Protein AF-A0A8X6HQD6-F1 (afdb_monomer)

Secondary structure (DSSP, 8-state):
------S-B-GGGGGSHHHHHHHHHHHHHHT---S----HHHHHHHHHHHHHHHIIIII-B-------TTS-HHHHHHHHHHHHHHHHHHHHHHHTT--

Structure (mmCIF, N/CA/C/O backbone):
data_AF-A0A8X6HQD6-F1
#
_entr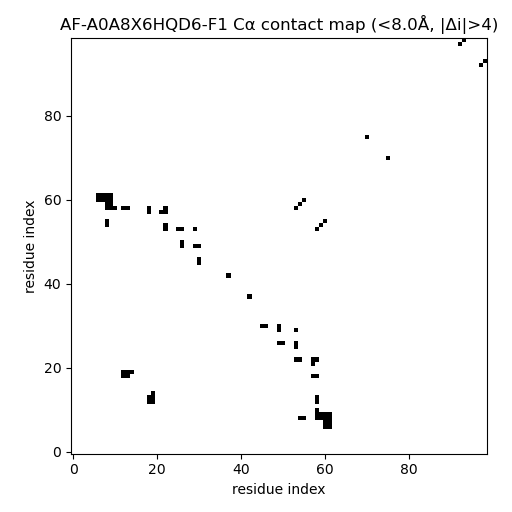y.id   AF-A0A8X6HQD6-F1
#
loop_
_atom_site.group_PDB
_ato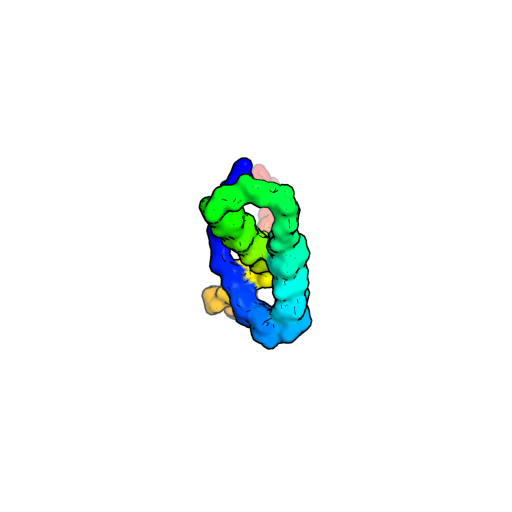m_site.id
_atom_site.type_symbol
_atom_site.label_atom_id
_atom_site.label_alt_id
_atom_site.label_comp_id
_atom_site.label_asym_id
_atom_site.label_entity_id
_atom_site.label_seq_id
_atom_site.pdbx_PDB_ins_code
_atom_site.Cartn_x
_atom_site.Cartn_y
_atom_site.Cartn_z
_atom_site.occupancy
_atom_site.B_iso_or_equiv
_atom_site.auth_seq_id
_atom_site.auth_comp_id
_atom_site.auth_asym_id
_atom_site.auth_atom_id
_atom_site.pdbx_PDB_model_num
ATOM 1 N N . MET A 1 1 ? 6.886 12.507 15.237 1.00 32.22 1 MET A N 1
ATOM 2 C CA . MET A 1 1 ? 7.027 12.953 13.830 1.00 32.22 1 MET A CA 1
ATOM 3 C C . MET A 1 1 ? 6.044 12.159 12.967 1.00 32.22 1 MET A C 1
ATOM 5 O O . MET A 1 1 ? 6.317 11.010 12.654 1.00 32.22 1 MET A O 1
ATOM 9 N N . GLN A 1 2 ? 4.868 12.706 12.646 1.00 35.62 2 GLN A N 1
ATOM 10 C CA . GLN A 1 2 ? 3.929 12.040 11.732 1.00 35.62 2 GLN A CA 1
ATOM 11 C C . GLN A 1 2 ? 4.317 12.425 10.302 1.00 35.62 2 GLN A C 1
ATOM 13 O O . GLN A 1 2 ? 4.193 13.587 9.914 1.00 35.62 2 GLN A O 1
ATOM 18 N N . LYS A 1 3 ? 4.861 11.479 9.532 1.00 42.78 3 LYS A N 1
ATOM 19 C CA . LYS A 1 3 ? 5.174 11.703 8.116 1.00 42.78 3 LYS A CA 1
ATOM 20 C C . LYS A 1 3 ? 3.853 11.954 7.375 1.00 42.78 3 LYS A C 1
ATOM 22 O O . LYS A 1 3 ? 3.039 11.048 7.233 1.00 42.78 3 LYS A O 1
ATOM 27 N N . LYS A 1 4 ? 3.616 13.188 6.917 1.00 42.38 4 LYS A N 1
ATOM 28 C CA . LYS A 1 4 ? 2.538 13.481 5.960 1.00 42.38 4 LYS A CA 1
ATOM 29 C C . LYS A 1 4 ? 2.934 12.881 4.615 1.00 42.38 4 LYS A C 1
ATOM 31 O O . LYS A 1 4 ? 3.873 13.344 3.973 1.00 42.38 4 LYS A O 1
ATOM 36 N N . PHE A 1 5 ? 2.234 11.834 4.201 1.00 49.31 5 PHE A N 1
ATOM 37 C CA . PHE A 1 5 ? 2.533 11.116 2.972 1.00 49.31 5 PHE A CA 1
ATOM 38 C C . PHE A 1 5 ? 1.646 11.623 1.828 1.00 49.31 5 PHE A C 1
ATOM 40 O O . PHE A 1 5 ? 0.436 11.446 1.843 1.00 49.31 5 PHE A O 1
ATOM 47 N N . LYS A 1 6 ? 2.265 12.246 0.818 1.00 48.34 6 LYS A N 1
ATOM 48 C CA . LYS A 1 6 ? 1.619 12.701 -0.426 1.00 48.34 6 LYS A CA 1
ATOM 49 C C . LYS A 1 6 ? 1.461 11.502 -1.381 1.00 48.34 6 LYS A C 1
ATOM 51 O O . LYS A 1 6 ? 2.461 10.842 -1.672 1.00 48.34 6 LYS A O 1
ATOM 56 N N . GLY A 1 7 ? 0.236 11.168 -1.789 1.00 65.00 7 GLY A N 1
ATOM 57 C CA . GLY A 1 7 ? -0.097 10.105 -2.758 1.00 65.00 7 GLY A CA 1
ATOM 58 C C . GLY A 1 7 ? -1.319 9.277 -2.341 1.00 65.00 7 GLY A C 1
ATOM 59 O O . GLY A 1 7 ? -1.419 8.907 -1.173 1.00 65.00 7 GLY A O 1
ATOM 60 N N . GLU A 1 8 ? -2.230 9.022 -3.283 1.00 79.75 8 GLU A N 1
ATOM 61 C CA . GLU A 1 8 ? -3.474 8.267 -3.062 1.00 79.75 8 GLU A CA 1
ATOM 62 C C . GLU A 1 8 ? -3.201 6.770 -2.854 1.00 79.75 8 GLU A C 1
ATOM 64 O O . GLU A 1 8 ? -2.300 6.196 -3.475 1.00 79.75 8 GLU A O 1
ATOM 69 N N . ILE A 1 9 ? -3.962 6.153 -1.946 1.00 85.81 9 ILE A N 1
ATOM 70 C CA . ILE A 1 9 ? -3.912 4.710 -1.686 1.00 85.81 9 ILE A CA 1
ATOM 71 C C . ILE A 1 9 ? -4.608 3.971 -2.825 1.00 85.81 9 ILE A C 1
ATOM 73 O O . ILE A 1 9 ? -5.687 4.366 -3.260 1.00 85.81 9 ILE A O 1
ATOM 77 N N . ASP A 1 10 ? -3.981 2.895 -3.295 1.00 87.31 10 ASP A N 1
ATOM 78 C CA . ASP A 1 10 ? -4.471 2.108 -4.425 1.00 87.31 10 ASP A CA 1
ATOM 79 C C . ASP A 1 10 ? -5.556 1.111 -3.994 1.00 87.31 10 ASP A C 1
ATOM 81 O O . ASP A 1 10 ? -5.332 -0.098 -3.895 1.00 87.31 10 ASP A O 1
ATOM 85 N N . CYS A 1 11 ? -6.747 1.629 -3.696 1.00 87.44 11 CYS A N 1
ATOM 86 C CA . CYS A 1 11 ? -7.879 0.819 -3.249 1.00 87.44 11 CYS A CA 1
ATOM 87 C C . CYS A 1 11 ? -8.286 -0.270 -4.258 1.00 87.44 11 CYS A C 1
ATOM 89 O O . CYS A 1 11 ? -8.937 -1.234 -3.856 1.00 87.44 11 CYS A O 1
ATOM 91 N N . ASP A 1 12 ? -7.880 -0.182 -5.530 1.00 88.31 12 ASP A N 1
ATOM 92 C CA . ASP A 1 12 ? -8.158 -1.228 -6.517 1.00 88.31 12 ASP A CA 1
ATOM 93 C C . ASP A 1 12 ? -7.503 -2.563 -6.154 1.00 88.31 12 ASP A C 1
ATOM 95 O O . ASP A 1 12 ? -8.060 -3.621 -6.457 1.00 88.31 12 ASP A O 1
ATOM 99 N N . LYS A 1 13 ? -6.389 -2.553 -5.415 1.00 88.19 13 LYS A N 1
ATOM 100 C CA . LYS A 1 13 ? -5.760 -3.789 -4.925 1.00 88.19 13 LYS A CA 1
ATOM 101 C C . LYS A 1 13 ? -6.644 -4.570 -3.952 1.00 88.19 13 LYS A C 1
ATOM 103 O O . LYS A 1 13 ? -6.483 -5.783 -3.847 1.00 88.19 13 LYS A O 1
ATOM 108 N N . LEU A 1 14 ? -7.615 -3.926 -3.295 1.00 91.44 14 LEU A N 1
ATOM 109 C CA . LEU A 1 14 ? -8.586 -4.607 -2.428 1.00 91.44 14 LEU A CA 1
ATOM 110 C C . LEU A 1 14 ? -9.593 -5.469 -3.201 1.00 91.44 14 LEU A C 1
ATOM 112 O O . LEU A 1 14 ? -10.299 -6.266 -2.585 1.00 91.44 14 LEU A O 1
ATOM 116 N N . LYS A 1 15 ? -9.648 -5.358 -4.535 1.00 91.88 15 LYS A N 1
ATOM 117 C CA . LYS A 1 15 ? -10.387 -6.302 -5.390 1.00 91.88 15 LYS A CA 1
ATOM 118 C C . LYS A 1 15 ? -9.774 -7.707 -5.350 1.00 91.88 15 LYS A C 1
ATOM 120 O O . LYS A 1 15 ? -10.452 -8.674 -5.677 1.00 91.88 15 LYS A O 1
ATOM 125 N N . ASN A 1 16 ? -8.504 -7.830 -4.958 1.00 92.25 16 ASN A N 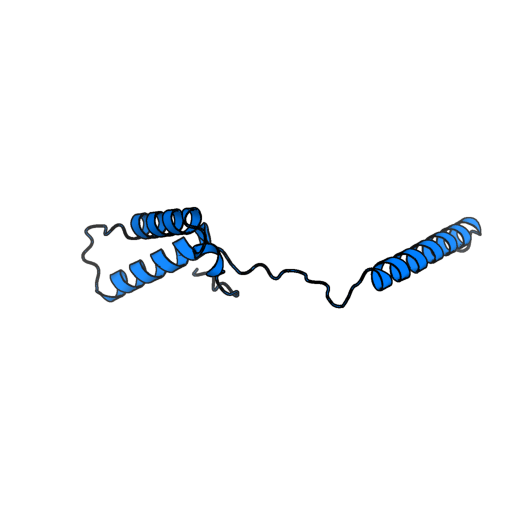1
ATOM 126 C CA . ASN A 1 16 ? -7.865 -9.116 -4.718 1.00 92.25 16 ASN A CA 1
ATOM 127 C C . ASN A 1 16 ? -8.182 -9.604 -3.298 1.00 92.25 16 ASN A C 1
ATOM 129 O O . ASN A 1 16 ? -7.737 -9.011 -2.313 1.00 92.25 16 ASN A O 1
ATOM 133 N N . ASP A 1 17 ? -8.889 -10.729 -3.200 1.00 93.38 17 ASP A N 1
ATOM 134 C CA . ASP A 1 17 ? -9.313 -11.295 -1.918 1.00 93.38 17 ASP A CA 1
ATOM 135 C C . ASP A 1 17 ? -8.153 -11.598 -0.963 1.00 93.38 17 ASP A C 1
ATOM 137 O O . ASP A 1 17 ? -8.296 -11.411 0.242 1.00 93.38 17 ASP A O 1
ATOM 141 N N . LYS A 1 18 ? -6.975 -11.996 -1.462 1.00 93.56 18 LYS A N 1
ATOM 142 C CA . LYS A 1 18 ? -5.813 -12.242 -0.590 1.00 93.56 18 LYS A CA 1
ATOM 143 C C . LYS A 1 18 ? -5.345 -10.956 0.089 1.00 93.56 18 LYS A C 1
ATOM 145 O O . LYS A 1 18 ? -5.155 -10.941 1.302 1.00 93.56 18 LYS A O 1
ATOM 150 N N . ILE A 1 19 ? -5.227 -9.875 -0.685 1.00 91.56 19 ILE A N 1
ATOM 151 C CA . ILE A 1 19 ? -4.807 -8.553 -0.194 1.00 91.56 19 ILE A CA 1
ATOM 152 C C . ILE A 1 19 ? -5.852 -7.999 0.778 1.00 91.56 19 ILE A C 1
ATOM 154 O O . ILE A 1 19 ? -5.510 -7.441 1.818 1.00 91.56 19 ILE A O 1
ATOM 158 N N . LYS A 1 20 ? -7.138 -8.200 0.478 1.00 94.25 20 LYS A N 1
ATOM 159 C CA . LYS A 1 20 ? -8.242 -7.810 1.357 1.00 94.25 20 LYS A CA 1
ATOM 160 C C . LYS A 1 20 ? -8.173 -8.512 2.715 1.00 94.25 20 LYS A C 1
ATOM 162 O O . LYS A 1 20 ? -8.282 -7.846 3.742 1.00 94.25 20 LYS A O 1
ATOM 167 N N . GLN A 1 21 ? -7.982 -9.831 2.727 1.00 95.06 21 GLN A N 1
ATOM 168 C CA . GLN A 1 21 ? -7.874 -10.612 3.965 1.00 95.06 21 GLN A CA 1
ATOM 169 C C . GLN A 1 21 ? -6.644 -10.204 4.784 1.00 95.06 21 GLN A C 1
ATOM 171 O O . GLN A 1 21 ? -6.728 -10.039 6.000 1.00 95.06 21 GLN A O 1
ATOM 176 N N . GLU A 1 22 ? -5.511 -9.974 4.119 1.00 94.12 22 GLU A N 1
ATOM 177 C CA . GLU A 1 22 ? -4.295 -9.486 4.769 1.00 94.12 22 GLU A CA 1
ATOM 178 C C . GLU A 1 22 ? -4.490 -8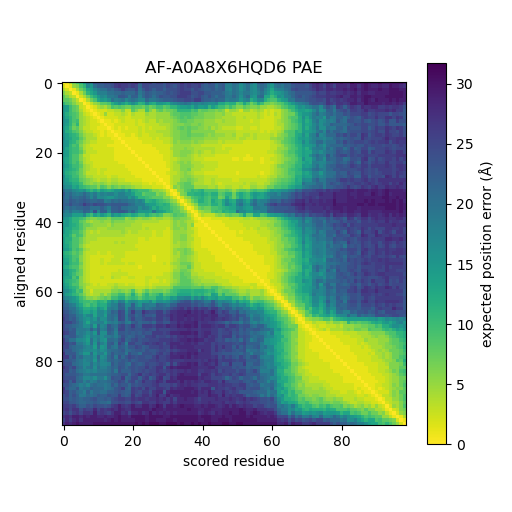.094 5.384 1.00 94.12 22 GLU A C 1
ATOM 180 O O . GLU A 1 22 ? -4.066 -7.851 6.515 1.00 94.12 22 GLU A O 1
ATOM 185 N N . TYR A 1 23 ? -5.179 -7.196 4.676 1.00 93.88 23 TYR A N 1
ATOM 186 C CA . TYR A 1 23 ? -5.500 -5.860 5.166 1.00 93.88 23 TYR A CA 1
ATOM 187 C C . TYR A 1 23 ? -6.383 -5.915 6.417 1.00 93.88 23 TYR A C 1
ATOM 189 O O . TYR A 1 23 ? -6.043 -5.285 7.417 1.00 93.88 23 TYR A O 1
ATOM 197 N N . ILE A 1 24 ? -7.465 -6.702 6.389 1.00 93.38 24 ILE A N 1
ATOM 198 C CA . ILE A 1 24 ? -8.370 -6.882 7.536 1.00 93.38 24 ILE A CA 1
ATOM 199 C C . ILE A 1 24 ? -7.590 -7.391 8.749 1.00 93.38 24 ILE A C 1
ATOM 201 O O . ILE A 1 24 ? -7.631 -6.765 9.807 1.00 93.38 24 ILE A O 1
ATOM 205 N N . LYS A 1 25 ? -6.796 -8.452 8.570 1.00 93.50 25 LYS A N 1
ATOM 206 C CA . LYS A 1 25 ? -5.975 -9.024 9.642 1.00 93.50 25 LYS A CA 1
ATOM 207 C C . LYS A 1 25 ? -5.003 -7.999 10.233 1.00 93.50 25 LYS A C 1
ATOM 209 O O . LYS A 1 25 ? -4.791 -7.966 11.442 1.00 93.50 25 LYS A O 1
ATOM 214 N N . ASN A 1 26 ? -4.404 -7.150 9.397 1.00 92.06 26 ASN A N 1
ATOM 215 C CA . ASN A 1 26 ? -3.515 -6.090 9.871 1.00 92.06 26 ASN A CA 1
ATOM 216 C C . ASN A 1 26 ? -4.265 -5.021 10.675 1.00 92.06 26 ASN A C 1
ATOM 218 O O . ASN A 1 26 ? -3.781 -4.602 11.724 1.00 92.06 26 ASN A O 1
ATOM 222 N N . VAL A 1 27 ? -5.451 -4.607 10.218 1.00 92.88 27 VAL A N 1
ATOM 223 C CA . VAL A 1 27 ? -6.300 -3.663 10.959 1.00 92.88 27 VAL A CA 1
ATOM 224 C C . VAL A 1 27 ? -6.672 -4.236 12.326 1.00 92.88 27 VAL A C 1
ATOM 226 O O . VAL A 1 27 ? -6.513 -3.539 13.326 1.00 92.88 27 VAL A O 1
ATOM 229 N N . GLU A 1 28 ? -7.098 -5.497 12.386 1.00 90.81 28 GLU A N 1
ATOM 230 C CA . GLU A 1 28 ? -7.450 -6.188 13.634 1.00 90.81 28 GLU A CA 1
ATOM 231 C C . GLU A 1 28 ? -6.264 -6.268 14.602 1.00 90.81 28 GLU A C 1
ATOM 233 O O . GLU A 1 28 ? -6.401 -5.918 15.773 1.00 90.81 28 GLU A O 1
ATOM 238 N N . ASN A 1 29 ? -5.075 -6.629 14.108 1.00 87.50 29 ASN A N 1
ATOM 239 C CA . ASN A 1 29 ? -3.858 -6.664 14.922 1.00 87.50 29 ASN A CA 1
ATOM 240 C C . ASN A 1 29 ? -3.491 -5.283 15.487 1.00 87.50 29 ASN A C 1
ATOM 242 O O . ASN A 1 29 ? -3.025 -5.174 16.621 1.00 87.50 29 ASN A O 1
ATOM 246 N N . CYS A 1 30 ? -3.683 -4.220 14.701 1.00 83.75 30 CYS A N 1
ATOM 247 C CA . CYS A 1 30 ? -3.420 -2.852 15.140 1.00 83.75 30 CYS A CA 1
ATOM 248 C C . CYS A 1 30 ? -4.509 -2.299 16.070 1.00 83.75 30 CYS A C 1
ATOM 250 O O . CYS A 1 30 ? -4.258 -1.335 16.788 1.00 83.75 30 CYS A O 1
ATOM 252 N N . LEU A 1 31 ? -5.715 -2.868 16.057 1.00 85.81 31 LEU A N 1
ATOM 253 C CA . LEU A 1 31 ? -6.847 -2.434 16.878 1.00 85.81 31 LEU A CA 1
ATOM 254 C C . LEU A 1 31 ? -6.829 -2.993 18.303 1.00 85.81 31 LEU A C 1
ATOM 256 O O . LEU A 1 31 ? -7.827 -2.837 18.998 1.00 85.81 31 LEU A O 1
ATOM 260 N N . ASN A 1 32 ? -5.733 -3.610 18.755 1.00 71.69 32 ASN A N 1
ATOM 261 C CA . ASN A 1 32 ? -5.671 -4.223 20.077 1.00 71.69 32 ASN A CA 1
ATOM 262 C C . ASN A 1 32 ? -5.955 -3.181 21.183 1.00 71.69 32 ASN A C 1
ATOM 264 O O . ASN A 1 32 ? -5.114 -2.306 21.417 1.00 71.69 32 ASN A O 1
ATOM 268 N N . PRO A 1 33 ? -7.115 -3.246 21.861 1.00 62.75 33 PRO A N 1
ATOM 269 C CA . PRO A 1 33 ? -7.424 -2.335 22.941 1.00 62.75 33 PRO A CA 1
ATOM 270 C C . PRO A 1 33 ? -6.637 -2.822 24.155 1.00 62.75 33 PRO A C 1
ATOM 272 O O . PRO A 1 33 ? -7.078 -3.698 24.899 1.00 62.75 33 PRO A O 1
ATOM 275 N N . GLY A 1 34 ? -5.435 -2.282 24.348 1.00 60.34 34 GLY A N 1
ATOM 276 C CA . GLY A 1 34 ? -4.828 -2.317 25.672 1.00 60.34 34 GLY A CA 1
ATOM 277 C C . GLY A 1 34 ? -5.852 -1.762 26.663 1.00 60.34 34 GLY A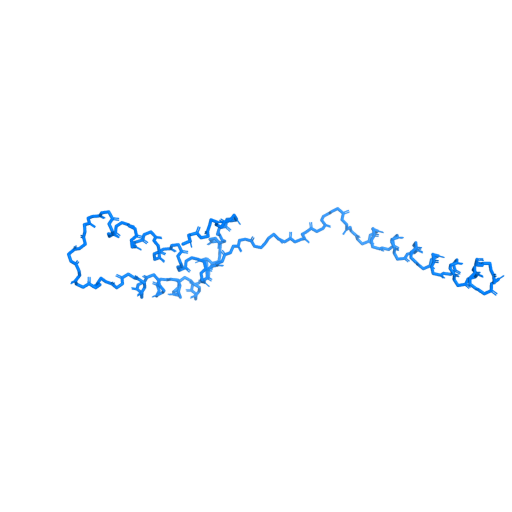 C 1
ATOM 278 O O . GLY A 1 34 ? -6.527 -0.784 26.356 1.00 60.34 34 GLY A O 1
ATOM 279 N N . ASN A 1 35 ? -6.029 -2.419 27.811 1.00 56.50 35 ASN A N 1
ATOM 280 C CA . ASN A 1 35 ? -6.919 -1.970 28.889 1.00 56.50 35 ASN A CA 1
ATOM 281 C C . ASN A 1 35 ? -6.375 -0.683 29.541 1.00 56.50 35 ASN A C 1
ATOM 283 O O . ASN A 1 35 ? -5.980 -0.678 30.704 1.00 56.50 35 ASN A O 1
ATOM 287 N N . SER A 1 36 ? -6.308 0.403 28.783 1.00 60.06 36 SER A N 1
ATOM 288 C CA . SER A 1 36 ? -6.022 1.750 29.250 1.00 60.06 36 SER A CA 1
ATOM 289 C C . SER A 1 36 ? -7.332 2.531 29.273 1.00 60.06 36 SER A C 1
ATOM 291 O O . SER A 1 36 ? -8.150 2.443 28.354 1.00 60.06 36 SER A O 1
ATOM 293 N N . GLU A 1 37 ? -7.543 3.293 30.346 1.00 61.75 37 GLU A N 1
ATOM 294 C CA . GLU A 1 37 ? -8.565 4.338 30.436 1.00 61.75 37 GLU A CA 1
ATOM 295 C C . GLU A 1 37 ? -8.267 5.424 29.390 1.00 61.75 37 GLU A C 1
ATOM 297 O O . GLU A 1 37 ? -7.730 6.488 29.680 1.00 61.75 37 GLU A O 1
ATOM 302 N N . GLU A 1 38 ? -8.550 5.118 28.127 1.00 67.38 38 GLU A N 1
ATOM 303 C CA . GLU A 1 38 ? -8.356 6.030 27.011 1.00 67.38 38 GLU A CA 1
ATOM 304 C C . GLU A 1 38 ? -9.623 6.843 26.784 1.00 67.38 38 GLU A C 1
ATOM 306 O O . GLU A 1 38 ? -10.728 6.304 26.623 1.00 67.38 38 GLU A O 1
ATOM 311 N N . ASN A 1 39 ? -9.444 8.162 26.730 1.00 82.25 39 ASN A N 1
ATOM 312 C CA . ASN A 1 39 ? -10.501 9.082 26.347 1.00 82.25 39 ASN A CA 1
ATOM 313 C C . ASN A 1 39 ? -10.943 8.810 24.900 1.00 82.25 39 ASN A C 1
ATOM 315 O O . ASN A 1 39 ? -10.200 8.266 24.082 1.00 82.25 39 ASN A O 1
ATOM 319 N N . LEU A 1 40 ? -12.173 9.214 24.564 1.00 85.25 40 LEU A N 1
ATOM 320 C CA . LEU A 1 40 ? -12.787 8.974 23.249 1.00 85.25 40 LEU A CA 1
ATOM 321 C C . LEU A 1 40 ? -11.889 9.411 22.075 1.00 85.25 40 LEU A C 1
ATOM 323 O O . LEU A 1 40 ? -11.801 8.721 21.062 1.00 85.25 40 LEU A O 1
ATOM 327 N N . GLU A 1 41 ? -11.193 10.535 22.238 1.00 87.69 41 GLU A N 1
ATOM 328 C CA . GLU A 1 41 ? -10.268 11.081 21.244 1.00 87.69 41 GLU A CA 1
ATOM 329 C C . GLU A 1 41 ? -9.090 10.135 20.952 1.00 87.69 41 GLU A C 1
ATOM 331 O O . GLU A 1 41 ? -8.662 9.999 19.805 1.00 87.69 41 GLU A O 1
ATOM 336 N N . ASP A 1 42 ? -8.579 9.446 21.971 1.00 85.44 42 ASP A N 1
ATOM 337 C CA . ASP A 1 42 ? -7.445 8.534 21.827 1.00 85.44 42 ASP A CA 1
ATOM 338 C C . ASP A 1 42 ? -7.873 7.240 21.133 1.00 85.44 42 ASP A C 1
ATOM 340 O O . ASP A 1 42 ? -7.202 6.794 20.200 1.00 85.44 42 ASP A O 1
ATOM 344 N N . LYS A 1 43 ? -9.079 6.746 21.437 1.00 84.81 43 LYS A N 1
ATOM 345 C CA . LYS A 1 43 ? -9.704 5.641 20.692 1.00 84.81 43 LYS A CA 1
ATOM 346 C C . LYS A 1 43 ? -9.922 5.998 19.224 1.00 84.81 43 LYS A C 1
ATOM 348 O O . LYS A 1 43 ? -9.656 5.188 18.336 1.00 84.81 43 LYS A O 1
ATOM 353 N N . TRP A 1 44 ? -10.367 7.223 18.943 1.00 89.19 44 TRP A N 1
ATOM 354 C CA . TRP A 1 44 ? -10.550 7.685 17.568 1.00 89.19 44 TRP A CA 1
ATOM 355 C C . TRP A 1 44 ? -9.222 7.770 16.809 1.00 89.19 44 TRP A C 1
ATOM 357 O O . TRP A 1 44 ? -9.118 7.319 15.662 1.00 89.19 44 TRP A O 1
ATOM 367 N N . LYS A 1 45 ? -8.175 8.289 17.460 1.00 88.69 45 LYS A N 1
ATOM 368 C CA . LYS A 1 45 ? -6.817 8.305 16.903 1.00 88.69 45 LYS A CA 1
ATOM 369 C C . LYS A 1 45 ? -6.290 6.898 16.665 1.00 88.69 45 LYS A C 1
ATOM 371 O O . LYS A 1 45 ? -5.690 6.677 15.615 1.00 88.69 45 LYS A O 1
ATOM 376 N N . LEU A 1 46 ? -6.520 5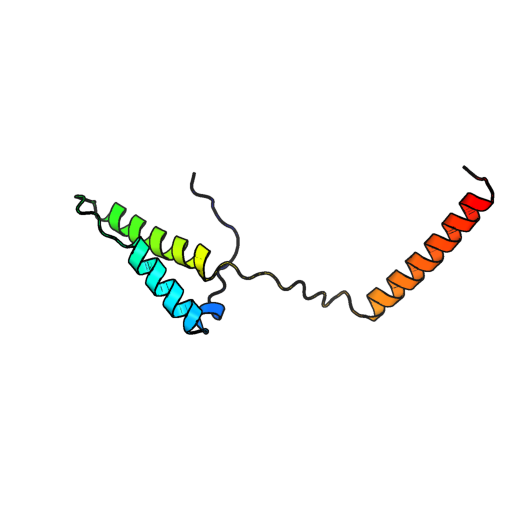.964 17.587 1.00 88.25 46 LEU A N 1
ATOM 377 C CA . LEU A 1 46 ? -6.123 4.568 17.437 1.00 88.25 46 LEU A CA 1
ATOM 378 C C . LEU A 1 46 ? -6.759 3.966 16.183 1.00 88.25 46 LEU A C 1
ATOM 380 O O . LEU A 1 46 ? -6.031 3.529 15.298 1.00 88.25 46 LEU A O 1
ATOM 384 N N . ILE A 1 47 ? -8.087 4.045 16.047 1.00 89.88 47 ILE A N 1
ATOM 385 C CA . ILE A 1 47 ? -8.815 3.519 14.880 1.00 89.88 47 ILE A CA 1
ATOM 386 C C . ILE A 1 47 ? -8.257 4.108 13.583 1.00 89.88 47 ILE A C 1
ATOM 388 O O . ILE A 1 47 ? -7.915 3.378 12.649 1.00 89.88 47 ILE A O 1
ATOM 392 N N . LYS A 1 48 ? -8.119 5.436 13.534 1.00 91.38 48 LYS A N 1
ATOM 393 C CA . LYS A 1 48 ? -7.595 6.132 12.359 1.00 91.38 48 LYS A CA 1
ATOM 394 C C . LYS A 1 48 ? -6.181 5.667 12.013 1.00 91.38 48 LYS A C 1
ATOM 396 O O . LYS A 1 48 ? -5.895 5.394 10.848 1.00 91.38 48 LYS A O 1
ATOM 401 N N . ASN A 1 49 ? -5.303 5.570 13.007 1.00 90.38 49 ASN A N 1
ATOM 402 C CA . ASN A 1 49 ? -3.921 5.150 12.807 1.00 90.38 49 ASN A CA 1
ATOM 403 C C . ASN A 1 49 ? -3.840 3.691 12.355 1.00 90.38 49 ASN A C 1
ATOM 405 O O . ASN A 1 49 ? -3.070 3.400 11.445 1.00 90.38 49 ASN A O 1
ATOM 409 N N . SER A 1 50 ? -4.652 2.801 12.921 1.00 90.88 50 SER A N 1
ATOM 410 C CA . SER A 1 50 ? -4.708 1.387 12.540 1.00 90.88 50 SER A CA 1
ATOM 411 C C . SER A 1 50 ? -5.130 1.215 11.082 1.00 90.88 50 SER A C 1
ATOM 413 O O . SER A 1 50 ? -4.443 0.530 10.325 1.00 90.88 50 SER A O 1
ATOM 415 N N . ILE A 1 51 ? -6.180 1.921 10.648 1.00 92.06 51 ILE A N 1
ATOM 416 C CA . ILE A 1 51 ? -6.637 1.928 9.249 1.00 92.06 51 ILE A CA 1
ATOM 417 C C . ILE A 1 51 ? -5.544 2.474 8.324 1.00 92.06 51 ILE A C 1
ATOM 419 O O . ILE A 1 51 ? -5.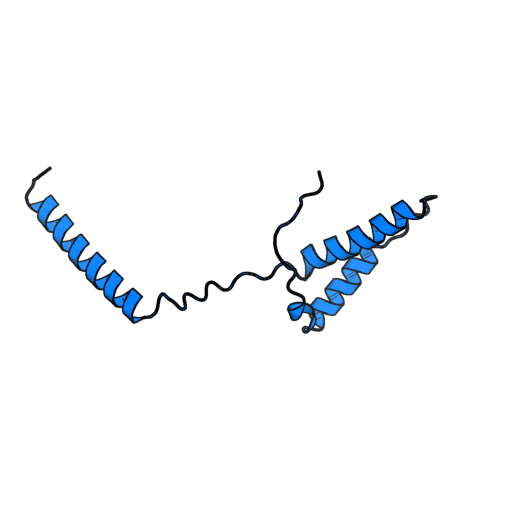174 1.832 7.340 1.00 92.06 51 ILE A O 1
ATOM 423 N N . CYS A 1 52 ? -4.987 3.649 8.638 1.00 90.69 52 CYS A N 1
ATOM 424 C CA . CYS A 1 52 ? -3.966 4.271 7.798 1.00 90.69 52 CYS A CA 1
ATOM 425 C C . CYS A 1 52 ? -2.682 3.431 7.722 1.00 90.69 52 CYS A C 1
ATOM 427 O O . CYS A 1 52 ? -2.091 3.319 6.649 1.00 90.69 52 CYS A O 1
ATOM 429 N N . ASN A 1 53 ? -2.242 2.836 8.830 1.00 89.88 53 ASN A N 1
ATOM 430 C CA . ASN A 1 53 ? -1.046 1.999 8.862 1.00 89.88 53 ASN A CA 1
ATOM 431 C C . ASN A 1 53 ? -1.252 0.712 8.065 1.00 89.88 53 ASN A C 1
ATOM 433 O O . ASN A 1 53 ? -0.426 0.409 7.207 1.00 89.88 53 ASN A O 1
ATOM 437 N N . ALA A 1 54 ? -2.364 0.003 8.270 1.00 91.25 54 ALA A N 1
ATOM 438 C CA . ALA A 1 54 ? -2.675 -1.201 7.505 1.00 91.25 54 ALA A CA 1
ATOM 439 C C . ALA A 1 54 ? -2.760 -0.910 5.999 1.00 91.25 54 ALA A C 1
ATOM 441 O O . ALA A 1 54 ? -2.221 -1.662 5.187 1.00 91.25 54 ALA A O 1
ATOM 442 N N . ALA A 1 55 ? -3.366 0.218 5.621 1.00 90.00 55 ALA A N 1
ATOM 443 C CA . ALA A 1 55 ? -3.497 0.603 4.223 1.00 90.00 55 ALA A CA 1
ATOM 444 C C . ALA A 1 55 ? -2.127 0.915 3.600 1.00 90.00 55 ALA A C 1
ATOM 446 O O . ALA A 1 55 ? -1.837 0.485 2.486 1.00 90.00 55 ALA A O 1
ATOM 447 N N . ASN A 1 56 ? -1.240 1.590 4.334 1.00 87.25 56 ASN A N 1
ATOM 448 C CA . ASN A 1 56 ? 0.122 1.849 3.867 1.00 87.25 56 ASN A CA 1
ATOM 449 C C . ASN A 1 56 ? 0.956 0.569 3.726 1.00 87.25 56 ASN A C 1
ATOM 451 O O . ASN A 1 56 ? 1.720 0.458 2.770 1.00 87.25 56 ASN A O 1
ATOM 455 N N . THR A 1 57 ? 0.820 -0.368 4.663 1.00 88.00 57 THR A N 1
ATOM 456 C CA . THR A 1 57 ? 1.623 -1.596 4.696 1.00 88.00 57 THR A CA 1
ATOM 457 C C . THR A 1 57 ? 1.167 -2.615 3.654 1.00 88.00 57 THR A C 1
ATOM 459 O O . THR A 1 57 ? 2.008 -3.212 2.991 1.00 88.00 57 THR A O 1
ATOM 462 N N . VAL A 1 58 ? -0.147 -2.811 3.496 1.00 89.25 58 VAL A N 1
ATOM 463 C CA . VAL A 1 58 ? -0.708 -3.901 2.676 1.00 89.25 58 VAL A CA 1
ATOM 464 C C . VAL A 1 58 ? -1.097 -3.435 1.272 1.00 89.25 58 VAL A C 1
ATOM 466 O O . VAL A 1 58 ? -0.836 -4.122 0.288 1.00 89.25 58 VAL A O 1
ATOM 469 N N . ILE A 1 59 ? -1.719 -2.260 1.153 1.00 90.88 59 ILE A N 1
ATOM 470 C CA . ILE A 1 59 ? -2.223 -1.750 -0.131 1.00 90.88 59 ILE A CA 1
ATOM 471 C C . ILE A 1 59 ? -1.129 -0.925 -0.821 1.00 90.88 59 ILE A C 1
ATOM 473 O O . ILE A 1 59 ? -0.796 -1.122 -1.995 1.00 90.88 59 ILE A O 1
ATOM 477 N N . GLY A 1 60 ? -0.532 0.000 -0.076 1.00 85.44 60 GLY A N 1
ATOM 478 C CA . GLY A 1 60 ? 0.398 0.977 -0.620 1.00 85.44 60 GLY A CA 1
ATOM 479 C C . GLY A 1 60 ? -0.290 1.984 -1.548 1.00 85.44 60 GLY A C 1
ATOM 480 O O . GLY A 1 60 ? -1.515 2.085 -1.631 1.00 85.44 60 GLY A O 1
ATOM 481 N N . LYS A 1 61 ? 0.520 2.786 -2.234 1.00 82.94 61 LYS A N 1
ATOM 482 C CA . LYS A 1 61 ? 0.037 3.883 -3.082 1.00 82.94 61 LYS A CA 1
ATOM 483 C C . LYS A 1 61 ? -0.129 3.458 -4.529 1.00 82.94 61 LYS A C 1
ATOM 485 O O . LYS A 1 61 ? 0.536 2.521 -4.974 1.00 82.94 61 LYS A O 1
ATOM 490 N N . VAL A 1 62 ? -0.922 4.236 -5.264 1.00 78.81 62 VAL A N 1
ATOM 491 C CA . VAL A 1 62 ? -0.946 4.179 -6.726 1.00 78.81 62 VAL A CA 1
ATOM 492 C C . VAL A 1 62 ? 0.458 4.514 -7.218 1.00 78.81 62 VAL A C 1
ATOM 494 O O . VAL A 1 62 ? 0.928 5.654 -7.127 1.00 78.81 62 VAL A O 1
ATOM 497 N N . THR A 1 63 ? 1.169 3.509 -7.714 1.00 68.38 63 THR A N 1
ATOM 498 C CA . THR A 1 63 ? 2.385 3.738 -8.483 1.00 68.38 63 THR A CA 1
ATOM 499 C C . THR A 1 63 ? 1.937 4.314 -9.811 1.00 68.38 63 THR A C 1
ATOM 501 O O . THR A 1 63 ? 1.273 3.618 -10.576 1.00 68.38 63 THR A O 1
ATOM 504 N N . ARG A 1 64 ? 2.263 5.585 -10.083 1.00 63.47 64 ARG A N 1
ATOM 505 C CA . ARG A 1 64 ? 2.104 6.139 -11.432 1.00 63.47 64 ARG A CA 1
ATOM 506 C C . ARG A 1 64 ? 2.765 5.164 -12.397 1.00 63.47 64 ARG A C 1
ATOM 508 O O . ARG A 1 64 ? 3.988 5.019 -12.362 1.00 63.47 64 ARG A O 1
ATOM 515 N N . SER A 1 65 ? 1.971 4.510 -13.240 1.00 60.12 65 SER A N 1
ATOM 516 C CA . SER A 1 65 ? 2.517 3.896 -14.434 1.00 60.12 65 SER A CA 1
ATOM 517 C C . SER A 1 65 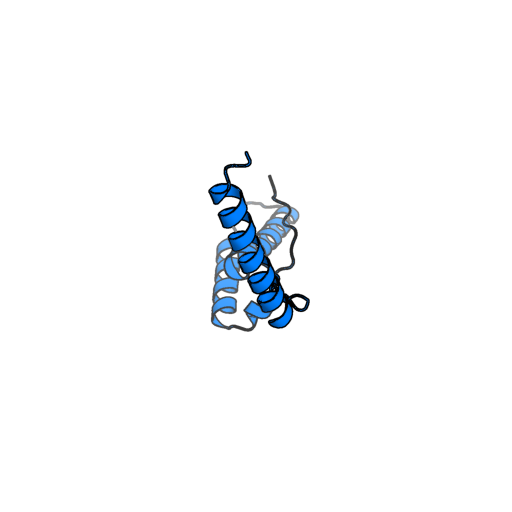? 3.231 5.022 -15.175 1.00 60.12 65 SER A C 1
ATOM 519 O O . SER A 1 65 ? 2.642 6.069 -15.458 1.00 60.12 65 SER A O 1
ATOM 521 N N . GLN A 1 66 ? 4.528 4.863 -15.434 1.00 55.75 66 GLN A N 1
ATOM 522 C CA . GLN A 1 66 ? 5.192 5.684 -16.438 1.00 55.75 66 GLN A CA 1
ATOM 523 C C . GLN A 1 66 ? 4.657 5.221 -17.791 1.00 55.75 66 GLN A C 1
ATOM 525 O O . GLN A 1 66 ? 5.344 4.554 -18.555 1.00 55.75 66 GLN A O 1
ATOM 530 N N . THR A 1 67 ? 3.388 5.505 -18.070 1.00 56.56 67 THR A N 1
ATOM 531 C CA . THR A 1 67 ? 2.867 5.357 -19.415 1.00 56.56 67 THR A CA 1
ATOM 532 C C . THR A 1 67 ? 3.462 6.526 -20.176 1.00 56.56 67 THR A C 1
ATOM 534 O O . THR A 1 67 ? 2.974 7.655 -20.107 1.00 56.56 67 THR A O 1
ATOM 537 N N . MET A 1 68 ? 4.594 6.273 -20.822 1.00 58.34 68 MET A N 1
ATOM 538 C CA . MET A 1 68 ? 5.242 7.191 -21.743 1.00 58.34 68 MET A CA 1
ATOM 539 C C . MET A 1 68 ? 4.382 7.285 -23.012 1.00 58.34 68 MET A C 1
ATOM 541 O O . MET A 1 68 ? 4.793 6.911 -24.094 1.00 58.34 68 MET A O 1
ATOM 545 N N . TYR A 1 69 ? 3.143 7.769 -22.884 1.00 62.03 69 TYR A N 1
ATOM 546 C CA . TYR A 1 69 ? 2.238 7.936 -24.025 1.00 62.03 69 TYR A CA 1
ATOM 547 C C . TYR A 1 69 ? 2.824 8.897 -25.070 1.00 62.03 69 TYR A C 1
ATOM 549 O O . TYR A 1 69 ? 2.510 8.809 -26.246 1.00 62.03 69 TYR A O 1
ATOM 557 N N . TRP A 1 70 ? 3.694 9.810 -24.632 1.00 75.31 70 TRP A N 1
ATOM 558 C CA . TRP A 1 70 ? 4.384 10.763 -25.496 1.00 75.31 70 TRP A CA 1
ATOM 559 C C . TRP A 1 70 ? 5.702 10.233 -26.083 1.00 75.31 70 TRP A C 1
ATOM 561 O O . TRP A 1 70 ? 6.272 10.899 -26.938 1.00 75.31 70 TRP A O 1
ATOM 571 N N . PHE A 1 71 ? 6.216 9.098 -25.595 1.00 74.94 71 PHE A N 1
ATOM 572 C CA . PHE A 1 71 ? 7.489 8.524 -26.029 1.00 74.94 71 PHE A CA 1
ATOM 573 C C . PHE A 1 71 ? 7.220 7.128 -26.580 1.00 74.94 71 PHE A C 1
ATOM 575 O O . PHE A 1 71 ? 7.276 6.122 -25.871 1.00 74.94 71 PHE A O 1
ATOM 582 N N . ASP A 1 72 ? 6.843 7.121 -27.849 1.00 80.25 72 ASP A N 1
ATOM 583 C CA . ASP A 1 72 ? 6.548 5.927 -28.620 1.00 80.25 72 ASP A CA 1
ATOM 584 C C . ASP A 1 72 ? 7.817 5.320 -29.239 1.00 80.25 72 ASP A C 1
ATOM 586 O O . ASP A 1 72 ? 8.948 5.780 -29.046 1.00 80.25 72 ASP A O 1
ATOM 590 N N . GLU A 1 73 ? 7.622 4.229 -29.971 1.00 83.38 73 GLU A N 1
ATOM 591 C CA . GLU A 1 73 ? 8.697 3.511 -30.647 1.00 83.38 73 GLU A CA 1
ATOM 592 C C . GLU A 1 73 ? 9.422 4.397 -31.677 1.00 83.38 73 GLU A C 1
ATOM 594 O O . GLU A 1 73 ? 10.644 4.313 -31.808 1.00 83.38 73 GLU A O 1
ATOM 599 N N . GLU A 1 74 ? 8.717 5.323 -32.337 1.00 86.00 74 GLU A N 1
ATOM 600 C CA . GLU A 1 74 ? 9.335 6.278 -33.265 1.00 86.00 74 GLU A CA 1
ATOM 601 C C . GLU A 1 74 ? 10.286 7.239 -32.541 1.00 86.00 74 GLU A C 1
ATOM 603 O O . GLU A 1 74 ? 11.411 7.472 -33.004 1.00 86.00 74 GLU A O 1
ATOM 608 N N . CYS A 1 75 ? 9.886 7.739 -31.368 1.00 85.56 75 CYS A N 1
ATOM 609 C CA . CYS A 1 75 ? 10.749 8.547 -30.510 1.00 85.56 75 CYS A CA 1
ATOM 610 C C . CYS A 1 75 ? 12.001 7.773 -30.070 1.00 85.56 75 CYS A C 1
ATOM 612 O O . CYS A 1 75 ? 13.106 8.331 -30.084 1.00 85.56 75 CYS A O 1
ATOM 614 N N . ALA A 1 76 ? 11.854 6.491 -29.718 1.00 86.12 76 ALA A N 1
ATOM 615 C CA . ALA A 1 76 ? 12.976 5.631 -29.347 1.00 86.12 76 ALA A CA 1
ATOM 616 C C . ALA A 1 76 ? 13.962 5.452 -30.517 1.00 86.12 76 ALA A C 1
ATOM 618 O O . ALA A 1 76 ? 15.157 5.724 -30.361 1.00 86.12 76 ALA A O 1
ATOM 619 N N . ILE A 1 77 ? 13.457 5.117 -31.709 1.00 90.62 77 ILE A N 1
ATOM 620 C CA . ILE A 1 77 ? 14.257 4.926 -32.929 1.00 90.62 77 ILE A CA 1
ATOM 621 C C . ILE A 1 77 ? 14.992 6.215 -33.323 1.00 90.62 77 ILE A C 1
ATOM 623 O O . ILE A 1 77 ? 16.182 6.188 -33.657 1.00 90.62 77 ILE A O 1
ATOM 627 N N . ALA A 1 78 ? 14.311 7.365 -33.294 1.00 89.31 78 ALA A N 1
ATOM 628 C CA . ALA A 1 78 ? 14.924 8.651 -33.621 1.00 89.31 78 ALA A CA 1
ATOM 629 C C . ALA A 1 78 ? 16.060 8.999 -32.645 1.00 89.31 78 ALA A C 1
ATOM 631 O O . ALA A 1 78 ? 17.126 9.477 -33.055 1.00 89.31 78 ALA A O 1
ATOM 632 N N . ASN A 1 79 ? 15.864 8.714 -31.356 1.00 90.75 79 ASN A N 1
ATOM 633 C CA . ASN A 1 79 ? 16.864 8.977 -30.332 1.00 90.75 79 ASN A CA 1
ATOM 634 C C . ASN A 1 79 ? 18.079 8.038 -30.459 1.00 90.75 79 ASN A C 1
ATOM 636 O O . ASN A 1 79 ? 19.217 8.489 -30.316 1.00 90.75 79 ASN A O 1
ATOM 640 N N . GLU A 1 80 ? 17.869 6.765 -30.802 1.00 92.94 80 GLU A N 1
ATOM 641 C CA . GLU A 1 80 ? 18.950 5.815 -31.090 1.00 92.94 80 GLU A CA 1
ATOM 642 C C . GLU A 1 80 ? 19.790 6.242 -32.295 1.00 92.94 80 GLU A C 1
ATOM 644 O O . GLU A 1 80 ? 21.020 6.288 -32.196 1.00 92.94 80 GLU A O 1
ATOM 649 N N . LYS A 1 81 ? 19.148 6.644 -33.401 1.00 92.31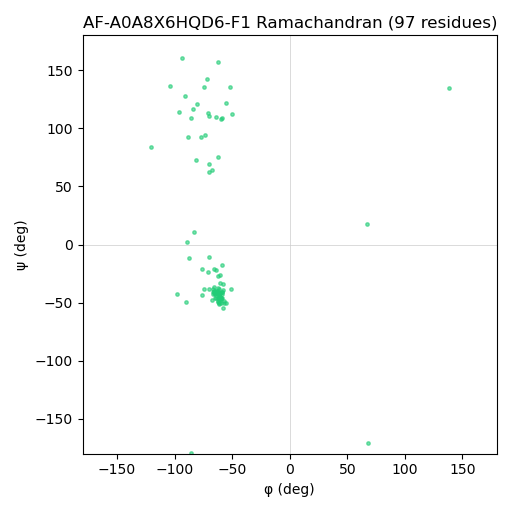 81 LYS A N 1
ATOM 650 C CA . LYS A 1 81 ? 19.844 7.151 -34.597 1.00 92.31 81 LYS A CA 1
ATOM 651 C C . LYS A 1 81 ? 20.696 8.378 -34.278 1.00 92.31 81 LYS A C 1
ATOM 653 O O . LYS A 1 81 ? 21.864 8.434 -34.665 1.00 92.31 81 LYS A O 1
ATOM 658 N N . LYS A 1 82 ? 20.139 9.335 -33.528 1.00 92.50 82 LYS A N 1
ATOM 659 C CA . LYS A 1 82 ? 20.868 10.528 -33.078 1.00 92.50 82 LYS A CA 1
ATOM 660 C C . LYS A 1 82 ? 22.084 10.151 -32.226 1.00 92.50 82 LYS A C 1
ATOM 662 O O . LYS A 1 82 ? 23.176 10.668 -32.450 1.00 92.50 82 LYS A O 1
ATOM 667 N N . ASN A 1 83 ? 21.913 9.231 -31.278 1.00 92.12 83 ASN A N 1
ATOM 668 C CA . ASN A 1 83 ? 22.993 8.790 -30.396 1.00 92.12 83 ASN A CA 1
ATOM 669 C C . ASN A 1 83 ? 24.091 8.037 -31.157 1.00 92.12 83 ASN A C 1
ATOM 671 O O . ASN A 1 83 ? 25.270 8.228 -30.863 1.00 92.12 83 ASN A O 1
ATOM 675 N N . ALA A 1 84 ? 23.728 7.211 -32.140 1.00 92.50 84 ALA A N 1
ATOM 676 C CA . ALA A 1 84 ? 24.687 6.536 -33.008 1.00 92.50 84 ALA A CA 1
ATOM 677 C C . ALA A 1 84 ? 25.516 7.554 -33.806 1.00 92.50 84 ALA A C 1
ATOM 679 O O . ALA A 1 84 ? 26.744 7.521 -33.744 1.00 92.50 84 ALA A O 1
ATOM 680 N N . ALA A 1 85 ? 24.862 8.516 -34.467 1.00 90.69 85 ALA A N 1
ATOM 681 C CA . ALA A 1 85 ? 25.540 9.578 -35.213 1.00 90.69 85 ALA A CA 1
ATOM 682 C C . ALA A 1 85 ? 26.473 10.417 -34.321 1.00 90.69 85 ALA A C 1
ATOM 684 O O . ALA A 1 85 ? 27.614 10.689 -34.691 1.00 90.69 85 ALA A O 1
ATOM 685 N N . TYR A 1 86 ? 26.023 10.766 -33.114 1.00 89.81 86 TYR A N 1
ATOM 686 C CA . TYR A 1 86 ? 26.827 11.508 -32.145 1.00 89.81 86 TYR A CA 1
ATOM 687 C C . TYR A 1 86 ? 28.071 10.729 -31.689 1.00 89.81 86 TYR A C 1
ATOM 689 O O . TYR A 1 86 ? 29.156 11.302 -31.608 1.00 89.81 86 TYR A O 1
ATOM 697 N N . LYS A 1 87 ? 27.952 9.413 -31.458 1.00 89.75 87 LYS A N 1
ATOM 698 C CA . LYS A 1 87 ? 29.101 8.550 -31.134 1.00 89.75 87 LYS A CA 1
ATOM 699 C C . LYS A 1 87 ? 30.129 8.521 -32.263 1.00 89.75 87 LYS A C 1
ATOM 701 O O . LYS A 1 87 ? 31.316 8.660 -31.983 1.00 89.75 87 LYS A O 1
ATOM 706 N N . TYR A 1 88 ? 29.685 8.385 -33.515 1.00 88.06 88 TYR A N 1
ATOM 707 C CA . TYR A 1 88 ? 30.581 8.430 -34.674 1.00 88.06 88 TYR A CA 1
ATOM 708 C C . TYR A 1 88 ? 31.292 9.776 -34.793 1.00 88.06 88 TYR A C 1
ATOM 710 O O . TYR A 1 88 ? 32.503 9.815 -34.998 1.00 88.06 88 TYR A O 1
ATOM 718 N N . MET A 1 89 ? 30.559 10.875 -34.607 1.00 87.69 89 MET A N 1
ATOM 719 C CA . MET A 1 89 ? 31.130 12.217 -34.618 1.00 87.69 89 MET A CA 1
ATOM 720 C C . MET A 1 89 ? 32.193 12.375 -33.523 1.00 87.69 89 MET A C 1
ATOM 722 O O . MET A 1 89 ? 33.308 12.780 -33.833 1.00 87.69 89 MET A O 1
ATOM 726 N N . ILE A 1 90 ? 31.899 12.009 -32.269 1.00 87.19 90 ILE A N 1
ATOM 727 C CA . ILE A 1 90 ? 32.885 12.073 -31.177 1.00 87.19 90 ILE A CA 1
ATOM 728 C C . ILE A 1 90 ? 34.121 11.240 -31.513 1.00 87.19 90 ILE A C 1
ATOM 730 O O . ILE A 1 90 ? 35.231 11.745 -31.401 1.00 87.19 90 ILE A O 1
ATOM 734 N N . GLN A 1 91 ? 33.947 9.990 -31.949 1.00 83.81 91 GLN A N 1
ATOM 735 C CA . GLN A 1 91 ? 35.074 9.118 -32.288 1.00 83.81 91 GLN A CA 1
ATOM 736 C C . GLN A 1 91 ? 35.947 9.719 -33.394 1.00 83.81 91 GLN A C 1
ATOM 738 O O . GLN A 1 91 ? 37.172 9.671 -33.290 1.00 83.81 91 GLN A O 1
ATOM 743 N N . ALA A 1 92 ? 35.338 10.322 -34.417 1.00 80.31 92 ALA A N 1
ATOM 744 C CA . ALA A 1 92 ? 36.062 11.017 -35.474 1.00 80.31 92 ALA A CA 1
ATOM 745 C C . ALA A 1 92 ? 36.824 12.240 -34.934 1.00 80.31 92 ALA A C 1
ATOM 747 O O . ALA A 1 92 ? 38.008 12.388 -35.220 1.00 80.31 92 ALA A O 1
ATOM 748 N N . TYR A 1 93 ? 36.190 13.067 -34.098 1.00 78.94 93 TYR A N 1
ATOM 749 C CA . TYR A 1 93 ? 36.831 14.223 -33.459 1.00 78.94 93 TYR A CA 1
ATOM 750 C C . TYR A 1 93 ? 38.012 13.820 -32.564 1.00 78.94 93 TYR A C 1
ATOM 752 O O . TYR A 1 93 ? 39.087 14.409 -32.662 1.00 78.94 93 TYR A O 1
ATOM 760 N N . THR A 1 94 ? 37.852 12.778 -31.743 1.00 76.94 94 THR A N 1
ATOM 761 C CA . THR A 1 94 ? 38.924 12.250 -30.886 1.00 76.94 94 THR A CA 1
ATOM 762 C C . THR A 1 94 ? 40.063 11.646 -31.711 1.00 76.94 94 THR A C 1
ATOM 764 O O . THR A 1 94 ? 41.227 11.825 -31.366 1.00 76.94 94 THR A O 1
ATOM 767 N N . SER A 1 95 ? 39.754 10.984 -32.831 1.00 68.56 95 SER A N 1
ATOM 768 C CA . SER A 1 95 ? 40.765 10.403 -33.731 1.00 68.56 95 SER A CA 1
ATOM 769 C C . SER A 1 95 ? 41.551 11.458 -34.520 1.00 68.56 95 SER A C 1
ATOM 771 O O . SER A 1 95 ? 42.670 11.190 -34.946 1.00 68.56 95 SER A O 1
ATOM 773 N N . LEU A 1 96 ? 40.986 12.656 -34.703 1.00 67.38 96 LEU A N 1
ATOM 774 C CA . LEU A 1 96 ? 41.619 13.784 -35.396 1.00 67.38 96 LEU A CA 1
ATOM 775 C C . LEU A 1 96 ? 42.448 14.689 -34.464 1.00 67.38 96 LEU A C 1
ATOM 777 O O . LEU A 1 96 ? 43.009 15.678 -34.928 1.00 67.38 96 LEU A O 1
ATOM 781 N N . GLY A 1 97 ? 42.554 14.361 -33.170 1.00 59.50 97 GLY A N 1
ATOM 782 C CA . GLY A 1 97 ? 43.450 15.044 -32.228 1.00 59.50 97 GLY A CA 1
ATOM 783 C C . GLY A 1 97 ? 43.086 16.499 -31.915 1.00 59.50 97 GLY A C 1
ATOM 784 O O . GLY A 1 97 ? 43.927 17.237 -31.408 1.00 59.50 97 GLY A O 1
ATOM 785 N N . VAL A 1 98 ? 41.855 16.929 -32.201 1.00 62.00 98 VAL A N 1
ATOM 786 C CA . VAL A 1 98 ? 41.381 18.279 -31.870 1.00 62.00 98 VAL A CA 1
ATOM 787 C C . VAL A 1 98 ? 40.795 18.240 -30.457 1.00 62.00 98 VAL A C 1
ATOM 789 O O . VAL A 1 98 ? 39.638 17.860 -30.276 1.00 62.00 98 VAL A O 1
ATOM 792 N N . SER A 1 99 ? 41.630 18.547 -29.459 1.00 57.31 99 SER A N 1
ATOM 793 C CA . SER A 1 99 ? 41.251 18.758 -28.048 1.00 57.31 99 SER A CA 1
ATOM 794 C C . SER A 1 99 ? 41.485 20.209 -27.660 1.00 57.31 99 SER A C 1
ATOM 796 O O . SER A 1 99 ? 42.548 20.735 -28.057 1.00 57.31 99 SER A O 1
#

Solvent-accessible surface area (backbone atoms only — not comparable to full-atom values): 5946 Å² total; per-residue (Å²): 135,83,82,82,75,90,72,60,66,31,66,71,53,53,76,39,65,68,51,35,53,53,29,51,55,40,27,57,66,56,59,64,78,67,98,60,98,64,54,72,68,54,53,51,49,46,54,53,48,20,51,52,48,24,42,54,74,64,56,27,56,61,71,78,73,85,72,52,82,89,58,47,71,66,56,51,53,54,50,49,53,52,51,51,52,50,50,53,50,50,53,50,42,63,73,66,69,74,125

Nearest PDB structures (foldseek):
  7e59-assembly4_C  TM=4.785E-01  e=3.211E+00  Homo sapiens
  8scx-assembly1_B  TM=6.777E-01  e=7.296E+00  Saccharomyces cerevisiae
  5vgr-assembly1_A  TM=3.101E-01  e=6.037E+00  Homo sapiens
  4xwj-assembly1_A  TM=2.900E-01  e=6.850E+00  Escherichia coli K-12

Mean predicted aligned error: 14.4 Å

Radius of gyration: 26.54 Å; Cα contacts (8 Å, |Δi|>4): 45; chains: 1; bounding box: 56×31×66 Å

Organism: Trichonephila clavata (NCBI:txid2740835)

pLDDT: mean 80.12, std 14.96, range [32.22, 95.06]

Sequence (99 aa):
MQKKFKGEIDCDKLKNDKIKQEYIKNVENCLNPGNSEENLEDKWKLIKNSICNAANTVIGKVTRSQTMYWFDEECAIANEKKNAAYKYMIQAYTSLGVS

Foldseek 3Di:
DDPPDPAAFPCVCCVDVVLVVQLVVQLVVQLDDDPDPDDPVVNVVSNVCSNVVSSCVRGNGPDPDPPPVVCDPVNVVVVVVVVVVVVVVVVVCVVVVDD